Protein AF-A0A8U0U9N8-F1 (afdb_monomer_lite)

Secondary structure (DSSP, 8-state):
--HHHHHHHHHHHHHHHT-GGGGS-GGGGG---HHHHHHHHHHHHHHHHHHHHHHHHHHH-GGG--S-HHHH--S-HHHHHHHH-

Organism: Salvelinus namaycush (NCBI:txid8040)

Structure (mmCIF, N/CA/C/O backbone):
data_AF-A0A8U0U9N8-F1
#
_entry.id   AF-A0A8U0U9N8-F1
#
loop_
_atom_site.group_PDB
_atom_site.id
_atom_site.type_symbol
_atom_site.label_atom_id
_atom_site.label_alt_id
_atom_site.label_comp_id
_atom_site.label_asym_id
_atom_site.label_entity_id
_atom_site.label_seq_id
_atom_site.pdbx_PDB_ins_code
_atom_site.Cartn_x
_atom_site.Cartn_y
_atom_site.Cartn_z
_atom_site.occupancy
_atom_site.B_iso_or_equiv
_atom_site.auth_seq_id
_atom_site.auth_comp_id
_atom_site.auth_asym_id
_atom_site.auth_atom_id
_atom_site.pdbx_PDB_model_num
ATOM 1 N N . MET A 1 1 ? 15.896 9.210 -9.307 1.00 60.00 1 MET A N 1
ATOM 2 C CA . MET A 1 1 ? 15.838 8.238 -8.198 1.00 60.00 1 MET A CA 1
ATOM 3 C C . MET A 1 1 ? 16.467 6.961 -8.713 1.00 60.00 1 MET A C 1
ATOM 5 O O . MET A 1 1 ? 16.107 6.535 -9.803 1.00 60.00 1 MET A O 1
ATOM 9 N N . ASP A 1 2 ? 17.452 6.410 -8.015 1.00 73.88 2 ASP A N 1
ATOM 10 C CA . ASP A 1 2 ? 18.155 5.210 -8.471 1.00 73.88 2 ASP A CA 1
ATOM 11 C C . ASP A 1 2 ? 17.239 3.984 -8.353 1.00 73.88 2 ASP A C 1
ATOM 13 O O . ASP A 1 2 ? 16.526 3.831 -7.356 1.00 73.88 2 ASP A O 1
ATOM 17 N N . SER A 1 3 ? 17.253 3.093 -9.349 1.00 68.81 3 SER A N 1
ATOM 18 C CA . SER A 1 3 ? 16.400 1.891 -9.373 1.00 68.81 3 SER A CA 1
ATOM 19 C C . SER A 1 3 ? 16.592 1.003 -8.134 1.00 68.81 3 SER A C 1
ATOM 21 O O . SER A 1 3 ? 15.655 0.362 -7.664 1.00 68.81 3 SER A O 1
ATOM 23 N N . SER A 1 4 ? 17.796 0.998 -7.560 1.00 72.75 4 SER A N 1
ATOM 24 C CA . SER A 1 4 ? 18.141 0.312 -6.310 1.00 72.75 4 SER A CA 1
ATOM 25 C C . SER A 1 4 ? 17.444 0.916 -5.087 1.00 72.75 4 SER A C 1
ATOM 27 O O . SER A 1 4 ? 16.907 0.173 -4.266 1.00 72.75 4 SER A O 1
ATOM 29 N N . SER A 1 5 ? 17.390 2.246 -4.983 1.00 78.38 5 SER A N 1
ATOM 30 C CA . SER A 1 5 ? 16.685 2.956 -3.906 1.00 78.38 5 SER A CA 1
ATOM 31 C C . SER A 1 5 ? 15.174 2.732 -3.981 1.00 78.38 5 SER A C 1
ATOM 33 O O . SER A 1 5 ? 14.523 2.520 -2.959 1.00 78.38 5 SER A O 1
ATOM 35 N N . LEU A 1 6 ? 14.618 2.703 -5.196 1.00 76.00 6 LEU A N 1
ATOM 36 C CA . LEU A 1 6 ? 13.212 2.370 -5.424 1.00 76.00 6 LEU A CA 1
ATOM 37 C C . LEU A 1 6 ? 12.906 0.919 -5.036 1.00 76.00 6 LEU A C 1
ATOM 39 O O . LEU A 1 6 ? 11.948 0.673 -4.310 1.00 76.00 6 LEU A O 1
ATOM 43 N N . LYS A 1 7 ? 13.750 -0.035 -5.439 1.00 76.62 7 LYS A N 1
ATOM 44 C CA . LYS A 1 7 ? 13.600 -1.447 -5.062 1.00 76.62 7 LYS A CA 1
ATOM 45 C C . LYS A 1 7 ? 13.675 -1.659 -3.547 1.00 76.62 7 LYS A C 1
ATOM 47 O O . LYS A 1 7 ? 12.895 -2.437 -2.997 1.00 76.62 7 LYS A O 1
ATOM 52 N N . ALA A 1 8 ? 14.573 -0.953 -2.860 1.00 79.56 8 ALA A N 1
ATOM 53 C CA . ALA A 1 8 ? 14.663 -0.991 -1.402 1.00 79.56 8 ALA A CA 1
ATOM 54 C C . ALA A 1 8 ? 13.386 -0.445 -0.738 1.00 79.56 8 ALA A C 1
ATOM 56 O O . ALA A 1 8 ? 12.846 -1.091 0.160 1.00 79.56 8 ALA A O 1
ATOM 57 N N . ALA A 1 9 ? 12.859 0.684 -1.227 1.00 79.69 9 ALA A N 1
ATOM 58 C CA . ALA A 1 9 ? 11.597 1.249 -0.750 1.00 79.69 9 ALA A CA 1
ATOM 59 C C . ALA A 1 9 ? 10.410 0.298 -0.991 1.00 79.69 9 ALA A C 1
ATOM 61 O O . ALA A 1 9 ? 9.601 0.080 -0.093 1.00 79.69 9 ALA A O 1
ATOM 62 N N . MET A 1 10 ? 10.338 -0.337 -2.164 1.00 79.50 10 MET A N 1
ATOM 63 C CA . MET A 1 10 ? 9.295 -1.321 -2.481 1.00 79.50 10 MET A CA 1
ATOM 64 C C . MET A 1 10 ? 9.408 -2.583 -1.621 1.00 79.50 10 MET A C 1
ATOM 66 O O . MET A 1 10 ? 8.393 -3.109 -1.184 1.00 79.50 10 MET A O 1
ATOM 70 N N . THR A 1 11 ? 10.622 -3.023 -1.280 1.00 80.31 11 THR A N 1
ATOM 71 C CA . THR A 1 11 ? 10.839 -4.144 -0.346 1.00 80.31 11 THR A CA 1
ATOM 72 C C . THR A 1 11 ? 10.375 -3.800 1.074 1.00 80.31 11 THR A C 1
ATOM 74 O O . THR A 1 11 ? 9.770 -4.630 1.753 1.00 80.31 11 THR A O 1
ATOM 77 N N . GLN A 1 12 ? 10.629 -2.572 1.539 1.00 79.69 12 GLN A N 1
ATOM 78 C CA . GLN A 1 12 ? 10.108 -2.099 2.826 1.00 79.69 12 GLN A CA 1
ATOM 79 C C . GLN A 1 12 ? 8.579 -2.007 2.813 1.00 79.69 12 GLN A C 1
ATOM 81 O O . GLN A 1 12 ? 7.937 -2.404 3.783 1.00 79.69 12 GLN A O 1
ATOM 86 N N . PHE A 1 13 ? 8.000 -1.545 1.705 1.00 80.00 13 PHE A N 1
ATOM 87 C CA . PHE A 1 13 ? 6.555 -1.496 1.526 1.00 80.00 13 PHE A CA 1
ATOM 88 C C . PHE A 1 13 ? 5.924 -2.894 1.501 1.00 80.00 13 PHE A C 1
ATOM 90 O O . PHE A 1 13 ? 4.915 -3.125 2.154 1.00 80.00 13 PHE A O 1
ATOM 97 N N . ASP A 1 14 ? 6.546 -3.862 0.828 1.00 79.12 14 ASP A N 1
ATOM 98 C CA . ASP A 1 14 ? 6.083 -5.254 0.802 1.00 79.12 14 ASP A CA 1
ATOM 99 C C . ASP A 1 14 ? 6.044 -5.873 2.206 1.00 79.12 14 ASP A C 1
ATOM 101 O O . ASP A 1 14 ? 5.077 -6.535 2.597 1.00 79.12 14 ASP A O 1
ATOM 105 N N . ARG A 1 15 ? 7.073 -5.572 3.006 1.00 79.00 15 ARG A N 1
ATOM 106 C CA . ARG A 1 15 ? 7.146 -5.964 4.413 1.00 79.00 15 ARG A CA 1
ATOM 107 C C . ARG A 1 15 ? 6.047 -5.310 5.251 1.00 79.00 15 ARG A C 1
ATOM 109 O O . ARG A 1 15 ? 5.509 -5.969 6.134 1.00 79.00 15 ARG A O 1
ATOM 116 N N . TYR A 1 16 ? 5.701 -4.056 4.962 1.00 76.88 16 TYR A N 1
ATOM 117 C CA . TYR A 1 16 ? 4.565 -3.379 5.587 1.00 76.88 16 TYR A CA 1
ATOM 118 C C . TYR A 1 16 ? 3.231 -4.040 5.214 1.00 76.88 16 TYR A C 1
ATOM 120 O O . TYR A 1 16 ? 2.450 -4.354 6.103 1.00 76.88 16 TYR A O 1
ATOM 128 N N . LEU A 1 17 ? 3.001 -4.349 3.933 1.00 75.31 17 LEU A N 1
ATOM 129 C CA . LEU A 1 17 ? 1.792 -5.059 3.490 1.00 75.31 17 LEU A CA 1
ATOM 130 C C . LEU A 1 17 ? 1.654 -6.449 4.115 1.00 75.31 17 LEU A C 1
ATOM 132 O O . LEU A 1 17 ? 0.546 -6.917 4.342 1.00 75.31 17 LEU A O 1
ATOM 136 N N . SER A 1 18 ? 2.778 -7.104 4.404 1.00 74.56 18 SER A N 1
ATOM 137 C CA . SER A 1 18 ? 2.797 -8.399 5.090 1.00 74.56 18 SER A CA 1
ATOM 138 C C . SER A 1 18 ? 2.528 -8.285 6.597 1.00 74.56 18 SER A C 1
ATOM 140 O O . SER A 1 18 ? 2.291 -9.295 7.257 1.00 74.56 18 SER A O 1
ATOM 142 N N . SER A 1 19 ? 2.637 -7.091 7.186 1.00 69.62 19 SER A N 1
ATOM 143 C CA . SER A 1 19 ? 2.484 -6.861 8.629 1.00 69.62 19 SER A CA 1
ATOM 144 C C . SER A 1 19 ? 2.033 -5.421 8.925 1.00 69.62 19 SER A C 1
ATOM 146 O O . SER A 1 19 ? 2.808 -4.635 9.490 1.00 69.62 19 SER A O 1
ATOM 148 N N . PRO A 1 20 ? 0.784 -5.058 8.580 1.00 64.06 20 PRO A N 1
ATOM 149 C CA . PRO A 1 20 ? 0.257 -3.713 8.813 1.00 64.06 20 PRO A CA 1
ATOM 150 C C . PRO A 1 20 ? 0.156 -3.372 10.311 1.00 64.06 20 PRO A C 1
ATOM 152 O O . PRO A 1 20 ? 0.259 -2.199 10.676 1.00 64.06 20 PRO A O 1
ATOM 155 N N . ASP A 1 21 ? 0.074 -4.384 11.188 1.00 59.88 21 ASP A N 1
ATOM 156 C CA . ASP A 1 21 ? 0.091 -4.255 12.655 1.00 59.88 21 ASP A CA 1
ATOM 157 C C . ASP A 1 21 ? 1.289 -3.463 13.195 1.00 59.88 21 ASP A C 1
ATOM 159 O O . ASP A 1 21 ? 1.193 -2.819 14.239 1.00 59.88 21 ASP A O 1
ATOM 163 N N . THR A 1 22 ? 2.415 -3.450 12.474 1.00 57.78 22 THR A N 1
ATOM 164 C CA . THR A 1 22 ? 3.616 -2.707 12.895 1.00 57.78 22 THR A CA 1
ATOM 165 C C . THR A 1 22 ? 3.461 -1.185 12.837 1.00 57.78 22 THR A C 1
ATOM 167 O O . THR A 1 22 ? 4.262 -0.477 13.447 1.00 57.78 22 THR A O 1
ATOM 170 N N . MET A 1 23 ? 2.433 -0.671 12.153 1.00 59.25 23 MET A N 1
ATOM 171 C CA . MET A 1 23 ? 2.162 0.766 12.027 1.00 59.25 23 MET A CA 1
ATOM 172 C C . MET A 1 23 ? 0.823 1.182 12.646 1.00 59.25 23 MET A C 1
ATOM 174 O O . MET A 1 23 ? 0.417 2.338 12.518 1.00 59.25 23 MET A O 1
ATOM 178 N N . VAL A 1 24 ? 0.128 0.273 13.339 1.00 63.06 24 VAL A N 1
ATOM 179 C CA . VAL A 1 24 ? -1.051 0.649 14.121 1.00 63.06 24 VAL A CA 1
ATOM 180 C C . VAL A 1 24 ? -0.556 1.474 15.298 1.00 63.06 24 VAL A C 1
ATOM 182 O O . VAL A 1 24 ? 0.095 0.971 16.215 1.00 63.06 24 VAL A O 1
ATOM 185 N N . MET A 1 25 ? -0.828 2.779 15.259 1.00 65.12 25 MET A N 1
ATOM 186 C CA . MET A 1 25 ? -0.404 3.664 16.330 1.00 65.12 25 MET A CA 1
ATOM 187 C C . MET A 1 25 ? -1.052 3.171 17.629 1.00 65.12 25 MET A C 1
ATOM 189 O O . MET A 1 25 ? -2.279 3.074 17.682 1.00 65.12 25 MET A O 1
ATOM 193 N N . PRO A 1 26 ? -0.287 2.896 18.702 1.00 65.50 26 PRO A N 1
ATOM 194 C CA . PRO A 1 26 ? -0.869 2.421 19.958 1.00 65.50 26 PRO A CA 1
ATOM 195 C C . PRO A 1 26 ? -1.887 3.424 20.517 1.00 65.50 26 PRO A C 1
ATOM 197 O O . PRO A 1 26 ? -2.801 3.040 21.237 1.00 65.50 26 PRO A O 1
ATOM 200 N N . GLN A 1 27 ? -1.783 4.692 20.099 1.00 62.78 27 GLN A N 1
ATOM 201 C CA . GLN A 1 27 ? -2.732 5.773 20.358 1.00 62.78 27 GLN A CA 1
ATOM 202 C C . GLN A 1 27 ? -4.162 5.464 19.882 1.00 62.78 27 GLN A C 1
ATOM 204 O O . GLN A 1 27 ? -5.125 5.872 20.527 1.00 62.78 27 GLN A O 1
ATOM 209 N N . LEU A 1 28 ? -4.315 4.685 18.804 1.00 64.06 28 LEU A N 1
ATOM 210 C CA . LEU A 1 28 ? -5.621 4.239 18.327 1.00 64.06 28 LEU A CA 1
ATOM 211 C C . LEU A 1 28 ? -6.320 3.362 19.367 1.00 64.06 28 LEU A C 1
ATOM 213 O O . LEU A 1 28 ? -7.536 3.441 19.462 1.00 64.06 28 LEU A O 1
ATOM 217 N N . ASN A 1 29 ? -5.606 2.606 20.213 1.00 64.62 29 ASN A N 1
ATOM 218 C CA . ASN A 1 29 ? -6.243 1.813 21.275 1.00 64.62 29 ASN A CA 1
ATOM 219 C C . ASN A 1 29 ? -7.005 2.673 22.292 1.00 64.62 29 ASN A C 1
ATOM 221 O O . ASN A 1 29 ? -7.989 2.194 22.853 1.00 64.62 29 ASN A O 1
ATOM 225 N N . PHE A 1 30 ? -6.622 3.941 22.469 1.00 68.12 30 PHE A N 1
ATOM 226 C CA . PHE A 1 30 ? -7.306 4.875 23.367 1.00 68.12 30 PHE A CA 1
ATOM 227 C C . PHE A 1 30 ? -8.539 5.541 22.743 1.00 68.12 30 PHE A C 1
ATOM 229 O O . PHE A 1 30 ? -9.294 6.208 23.451 1.00 68.12 30 PHE A O 1
ATOM 236 N N . LEU A 1 31 ? -8.790 5.356 21.441 1.00 73.31 31 LEU A N 1
ATOM 237 C CA . LEU A 1 31 ? -10.042 5.803 20.836 1.00 73.31 31 LEU A CA 1
ATOM 238 C C . LEU A 1 31 ? -11.194 4.922 21.337 1.00 73.31 31 LEU A C 1
ATOM 240 O O . LEU A 1 31 ? -11.268 3.725 21.048 1.00 73.31 31 LEU A O 1
ATOM 244 N N . LEU A 1 32 ? -12.111 5.543 22.079 1.00 68.50 32 LEU A N 1
ATOM 245 C CA . LEU A 1 32 ? -13.322 4.911 22.612 1.00 68.50 32 LEU A CA 1
ATOM 246 C C . LEU A 1 32 ? -14.339 4.553 21.519 1.00 68.50 32 LEU A C 1
ATOM 248 O O . LEU A 1 32 ? -15.124 3.626 21.691 1.00 68.50 32 LEU A O 1
ATOM 252 N N . SER A 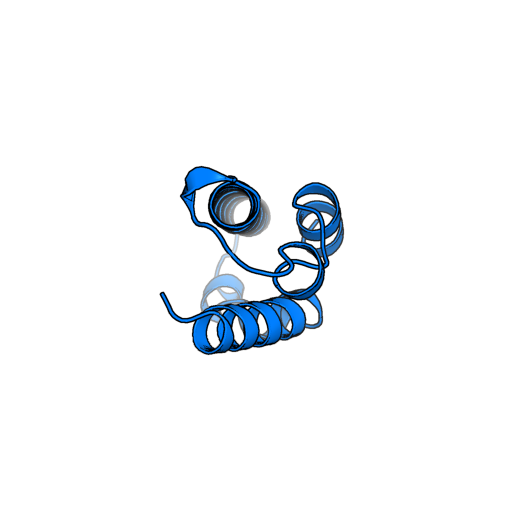1 33 ? -14.327 5.270 20.392 1.00 78.50 33 SER A N 1
ATOM 253 C CA . SER A 1 33 ? -15.268 5.050 19.294 1.00 78.50 33 SER A CA 1
ATOM 254 C C . SER A 1 33 ? -14.667 4.144 18.221 1.00 78.50 33 SER A C 1
ATOM 256 O O . SER A 1 33 ? -13.699 4.520 17.556 1.00 78.50 33 SER A O 1
ATOM 258 N N . ALA A 1 34 ? -15.271 2.969 18.025 1.00 76.00 34 ALA A N 1
ATOM 259 C CA . ALA A 1 34 ? -14.915 2.045 16.946 1.00 76.00 34 ALA A CA 1
ATOM 260 C C . ALA A 1 34 ? -15.086 2.687 15.558 1.00 76.00 34 ALA A C 1
ATOM 262 O O . ALA A 1 34 ? -14.232 2.519 14.700 1.00 76.00 34 ALA A O 1
ATOM 263 N N . ALA A 1 35 ? -16.102 3.539 15.381 1.00 79.19 35 ALA A N 1
ATOM 264 C CA . ALA A 1 35 ? -16.330 4.245 14.120 1.00 79.19 35 ALA A CA 1
ATOM 265 C C . ALA A 1 35 ? -15.169 5.182 13.736 1.00 79.19 35 ALA A C 1
ATOM 267 O O . ALA A 1 35 ? -14.827 5.298 12.565 1.00 79.19 35 ALA A O 1
ATOM 268 N N . ILE A 1 36 ? -14.535 5.835 14.720 1.00 78.75 36 ILE A N 1
ATOM 269 C CA . ILE A 1 36 ? -13.38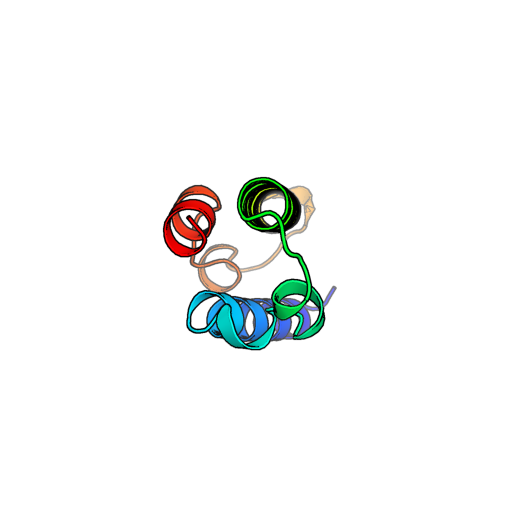0 6.714 14.470 1.00 78.75 36 ILE A CA 1
ATOM 270 C C . ILE A 1 36 ? -12.137 5.877 14.144 1.00 78.75 36 ILE A C 1
ATOM 272 O O . ILE A 1 36 ? -11.365 6.257 13.268 1.00 78.75 36 ILE A O 1
ATOM 276 N N . LYS A 1 37 ? -11.956 4.727 14.810 1.00 76.00 37 LYS A N 1
ATOM 277 C CA . LYS A 1 37 ? -10.881 3.773 14.488 1.00 76.00 37 LYS A CA 1
ATOM 278 C C . LYS A 1 37 ? -10.995 3.290 13.042 1.00 76.00 37 LYS A C 1
ATOM 280 O O . LYS A 1 37 ? -10.023 3.412 12.302 1.00 76.00 37 LYS A O 1
ATOM 285 N N . ASP A 1 38 ? -12.182 2.844 12.638 1.00 78.50 38 ASP A N 1
ATOM 286 C CA . ASP A 1 38 ? -12.445 2.374 11.274 1.00 78.50 38 ASP A CA 1
ATOM 287 C C . ASP A 1 38 ? -12.265 3.496 10.248 1.00 78.50 38 ASP A C 1
ATOM 289 O O . ASP A 1 38 ? -11.666 3.291 9.195 1.00 78.50 38 ASP A O 1
ATOM 293 N N . GLN A 1 39 ? -12.718 4.714 10.563 1.00 81.88 39 GLN A N 1
ATOM 294 C CA . GLN A 1 39 ? -12.542 5.861 9.677 1.00 81.88 39 GLN A CA 1
ATOM 295 C C . GLN A 1 39 ? -11.061 6.209 9.477 1.00 81.88 39 GLN A C 1
ATOM 297 O O . GLN A 1 39 ? -10.641 6.431 8.342 1.00 81.88 39 GLN A O 1
ATOM 302 N N . ILE A 1 40 ? -10.264 6.239 10.550 1.00 80.62 40 ILE A N 1
ATOM 303 C CA . ILE A 1 40 ? -8.823 6.512 10.459 1.00 80.62 40 ILE A CA 1
ATOM 304 C C . ILE A 1 40 ? -8.117 5.399 9.686 1.00 80.62 40 ILE A C 1
ATOM 306 O O . ILE A 1 40 ? -7.250 5.695 8.862 1.00 80.62 40 ILE A O 1
ATOM 310 N N . PHE A 1 41 ? -8.493 4.140 9.917 1.00 78.56 41 PHE A N 1
ATOM 311 C CA . PHE A 1 41 ? -7.931 3.005 9.194 1.00 78.56 41 PHE A CA 1
ATOM 312 C C . PHE A 1 41 ? -8.232 3.104 7.695 1.00 78.56 41 PHE A C 1
ATOM 314 O O . PHE A 1 41 ? -7.303 3.129 6.894 1.00 78.56 41 PHE A O 1
ATOM 321 N N . ASN A 1 42 ? -9.497 3.313 7.316 1.00 81.44 42 ASN A N 1
ATOM 322 C CA . ASN A 1 42 ? -9.896 3.486 5.918 1.00 81.44 42 ASN A CA 1
ATOM 323 C C . ASN A 1 42 ? -9.195 4.672 5.246 1.00 81.44 42 ASN A C 1
ATOM 325 O O . ASN A 1 42 ? -8.697 4.538 4.131 1.00 81.44 42 ASN A O 1
ATOM 329 N N . GLN A 1 43 ? -9.116 5.825 5.917 1.00 83.00 43 GLN A N 1
ATOM 330 C CA . GLN A 1 43 ? -8.424 6.998 5.374 1.00 83.00 43 GLN A CA 1
ATOM 331 C C . GLN A 1 43 ? -6.923 6.752 5.197 1.00 83.00 43 GLN A C 1
ATOM 333 O O . GLN A 1 43 ? -6.342 7.174 4.197 1.00 83.00 43 GLN A O 1
ATOM 338 N N . SER A 1 44 ? -6.296 6.054 6.144 1.00 79.50 44 SER A N 1
ATOM 339 C CA . SER A 1 44 ? -4.874 5.711 6.071 1.00 79.50 44 SER A CA 1
ATOM 340 C C . SER A 1 44 ? -4.610 4.727 4.931 1.00 79.50 44 SER A C 1
ATOM 342 O O . SER A 1 44 ? -3.714 4.957 4.120 1.00 79.50 44 SER A O 1
ATOM 344 N N . THR A 1 45 ? -5.434 3.683 4.812 1.00 79.75 45 THR A N 1
ATOM 345 C CA . THR A 1 45 ? -5.368 2.703 3.724 1.00 79.75 45 THR A CA 1
ATOM 346 C C . THR A 1 45 ? -5.568 3.365 2.362 1.00 79.75 45 THR A C 1
ATOM 348 O O . THR A 1 45 ? -4.795 3.105 1.438 1.00 79.75 45 THR A O 1
ATOM 351 N N . GLU A 1 46 ? -6.544 4.268 2.224 1.00 84.12 46 GLU A N 1
ATOM 352 C CA . GLU A 1 46 ? -6.780 4.996 0.971 1.00 84.12 46 GLU A CA 1
ATOM 353 C C . GLU A 1 46 ? -5.578 5.871 0.589 1.00 84.12 46 GLU A C 1
ATOM 355 O O . GLU A 1 46 ? -5.150 5.868 -0.569 1.00 84.12 46 GLU A O 1
ATOM 360 N N . LEU A 1 47 ? -4.989 6.577 1.558 1.00 84.94 47 LEU A N 1
ATOM 361 C CA . LEU A 1 47 ? -3.819 7.422 1.331 1.00 84.94 47 LEU A CA 1
ATOM 362 C C . LEU A 1 47 ? -2.608 6.598 0.875 1.00 84.94 47 LEU A C 1
ATOM 364 O O . LEU 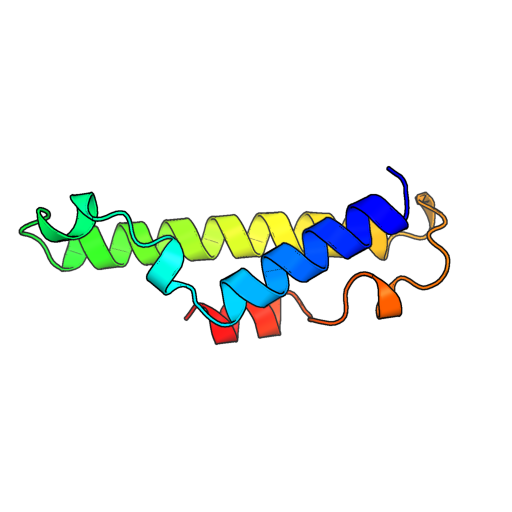A 1 47 ? -1.927 6.982 -0.078 1.00 84.94 47 LEU A O 1
ATOM 368 N N . VAL A 1 48 ? -2.381 5.440 1.500 1.00 82.75 48 VAL A N 1
ATOM 369 C CA . VAL A 1 48 ? -1.328 4.495 1.103 1.00 82.75 48 VAL A CA 1
ATOM 370 C C . VAL A 1 48 ? -1.573 3.955 -0.309 1.00 82.75 48 VAL A C 1
ATOM 372 O O . VAL A 1 48 ? -0.653 3.950 -1.129 1.00 82.75 48 VAL A O 1
ATOM 375 N N . CYS A 1 49 ? -2.807 3.557 -0.631 1.00 82.81 49 CYS A N 1
ATOM 376 C CA . CYS A 1 49 ? -3.163 3.061 -1.962 1.00 82.81 49 CYS A CA 1
ATOM 377 C C . CYS A 1 49 ? -2.972 4.128 -3.045 1.00 82.81 49 CYS A C 1
ATOM 379 O O . CYS A 1 49 ? -2.439 3.829 -4.116 1.00 82.81 49 CYS A O 1
ATOM 381 N N . ARG A 1 50 ? -3.367 5.379 -2.772 1.00 84.19 50 ARG A N 1
ATOM 382 C CA . ARG A 1 50 ? -3.189 6.498 -3.706 1.00 84.19 50 ARG A CA 1
ATOM 383 C C . ARG A 1 50 ? -1.708 6.776 -3.953 1.00 84.19 50 ARG A C 1
ATOM 385 O O . ARG A 1 50 ? -1.298 6.800 -5.110 1.00 84.19 50 ARG A O 1
ATOM 392 N N . ALA A 1 51 ? -0.911 6.902 -2.892 1.00 84.62 51 ALA A N 1
ATOM 393 C CA . ALA A 1 51 ? 0.528 7.129 -3.011 1.00 84.62 51 ALA A CA 1
ATOM 394 C C . ALA A 1 51 ? 1.218 5.993 -3.786 1.00 84.62 51 ALA A C 1
ATOM 396 O O . ALA A 1 51 ? 2.043 6.246 -4.665 1.00 84.62 51 ALA A O 1
ATOM 397 N N . TYR A 1 52 ? 0.840 4.737 -3.524 1.00 83.81 52 TYR A N 1
ATOM 398 C CA . TYR A 1 52 ? 1.354 3.593 -4.275 1.00 83.81 52 TYR A CA 1
ATOM 399 C C . TYR A 1 52 ? 0.956 3.641 -5.753 1.00 83.81 52 TYR A C 1
ATOM 401 O O . TYR A 1 52 ? 1.786 3.369 -6.615 1.00 83.81 52 TYR A O 1
ATOM 409 N N . GLY A 1 53 ? -0.284 4.023 -6.066 1.00 82.50 53 GLY A N 1
ATOM 410 C CA . GLY A 1 53 ? -0.750 4.195 -7.443 1.00 82.50 53 GLY A CA 1
ATOM 411 C C . GLY A 1 53 ? 0.028 5.270 -8.208 1.00 82.50 53 GLY A C 1
ATOM 412 O O . GLY A 1 53 ? 0.366 5.069 -9.377 1.00 82.50 53 GLY A O 1
ATOM 413 N N . GLU A 1 54 ? 0.376 6.377 -7.551 1.00 83.75 54 GLU A N 1
ATOM 414 C CA . GLU A 1 54 ? 1.226 7.421 -8.135 1.00 83.75 54 GLU A CA 1
ATOM 415 C C . GLU A 1 54 ? 2.643 6.907 -8.407 1.00 83.75 54 GLU A C 1
ATOM 417 O O . GLU A 1 54 ? 3.167 7.114 -9.503 1.00 83.75 54 GLU A O 1
ATOM 422 N N . VAL A 1 55 ? 3.239 6.165 -7.466 1.00 81.81 55 VAL A N 1
ATOM 423 C CA . VAL A 1 55 ? 4.551 5.525 -7.660 1.00 81.81 55 VAL A CA 1
ATOM 424 C C . VAL A 1 55 ? 4.493 4.490 -8.785 1.00 81.81 55 VAL A C 1
ATOM 426 O O . VAL A 1 55 ? 5.332 4.527 -9.681 1.00 81.81 55 VAL A O 1
ATOM 429 N N . TYR A 1 56 ? 3.485 3.615 -8.801 1.00 80.88 56 TYR A N 1
ATOM 430 C CA . TYR A 1 56 ? 3.274 2.620 -9.856 1.00 80.88 56 TYR A CA 1
ATOM 431 C C . TYR A 1 56 ? 3.174 3.290 -11.230 1.00 80.88 56 TYR A C 1
ATOM 433 O O . TYR A 1 56 ? 3.849 2.884 -12.176 1.00 80.88 56 TYR A O 1
ATOM 441 N N . THR A 1 57 ? 2.392 4.367 -11.335 1.00 80.81 57 THR A N 1
ATOM 442 C CA . THR A 1 57 ? 2.222 5.121 -12.584 1.00 80.81 57 THR A CA 1
ATOM 443 C C . THR A 1 57 ? 3.522 5.805 -12.995 1.00 80.81 57 THR A C 1
ATOM 445 O O . THR A 1 57 ? 3.905 5.747 -14.161 1.00 80.81 57 THR A O 1
ATOM 448 N N . ALA A 1 58 ? 4.245 6.407 -12.049 1.00 79.31 58 ALA A N 1
ATOM 449 C CA . ALA A 1 58 ? 5.526 7.048 -12.315 1.00 79.31 58 ALA A CA 1
ATOM 450 C C . ALA A 1 58 ? 6.591 6.043 -12.782 1.00 79.31 58 ALA A C 1
ATOM 452 O O . ALA A 1 58 ? 7.351 6.350 -13.698 1.00 79.31 58 ALA A O 1
ATOM 453 N N . VAL A 1 59 ? 6.638 4.843 -12.201 1.00 75.94 59 VAL A N 1
ATOM 454 C CA . VAL A 1 59 ? 7.619 3.805 -12.558 1.00 75.94 59 VAL A CA 1
ATOM 455 C C . VAL A 1 59 ? 7.279 3.135 -13.887 1.00 75.94 59 VAL A C 1
ATOM 457 O O . VAL A 1 59 ? 8.170 2.897 -14.697 1.00 75.94 59 VAL A O 1
ATOM 460 N N . THR A 1 60 ? 5.993 2.884 -14.133 1.00 73.25 60 THR A N 1
ATOM 461 C CA . THR A 1 60 ? 5.495 2.300 -15.391 1.00 73.25 60 THR A CA 1
ATOM 462 C C . THR A 1 60 ? 5.499 3.313 -16.539 1.00 73.25 60 THR A C 1
ATOM 464 O O . THR A 1 60 ? 5.427 2.937 -17.708 1.00 73.25 60 THR A O 1
ATOM 467 N N . SER A 1 61 ? 5.596 4.611 -16.232 1.00 74.94 61 SER A N 1
ATOM 468 C CA . SER A 1 61 ? 5.632 5.658 -17.246 1.00 74.94 61 SER A CA 1
ATOM 469 C C . SER A 1 61 ? 6.901 5.548 -18.104 1.00 74.94 61 SER A C 1
ATOM 471 O O . SER A 1 61 ? 8.016 5.614 -17.572 1.00 74.94 61 SER A O 1
ATOM 473 N N . PRO A 1 62 ? 6.768 5.474 -19.443 1.00 65.62 62 PRO A N 1
ATOM 474 C CA . PRO A 1 62 ? 7.910 5.386 -20.353 1.00 65.62 62 PRO A CA 1
ATOM 475 C C . PRO A 1 62 ? 8.809 6.632 -20.294 1.00 65.62 62 PRO A C 1
ATOM 477 O O . PRO A 1 62 ? 9.968 6.573 -20.698 1.00 65.62 62 PRO A O 1
ATOM 480 N N . ALA A 1 63 ? 8.311 7.744 -19.739 1.00 65.69 63 ALA A N 1
ATOM 481 C CA . ALA A 1 63 ? 9.076 8.971 -19.534 1.00 65.69 63 ALA A CA 1
ATOM 482 C C . ALA A 1 63 ? 10.238 8.805 -18.537 1.00 65.69 63 ALA A C 1
ATOM 484 O O . ALA A 1 63 ? 11.249 9.488 -18.669 1.00 65.69 63 ALA A O 1
ATOM 485 N N . ASN A 1 64 ? 10.125 7.891 -17.565 1.00 64.38 64 ASN A N 1
ATOM 486 C CA . ASN A 1 64 ? 11.152 7.703 -16.538 1.00 64.38 64 ASN A CA 1
ATOM 487 C C . ASN A 1 64 ? 12.222 6.659 -16.903 1.00 64.38 64 ASN A C 1
ATOM 489 O O . ASN A 1 64 ? 13.183 6.497 -16.155 1.00 64.38 64 ASN A O 1
ATOM 493 N N . SER A 1 65 ? 12.096 5.982 -18.055 1.00 62.41 65 SER A N 1
ATOM 494 C CA . SER A 1 65 ? 13.106 5.054 -18.602 1.00 62.41 65 SER A CA 1
ATOM 495 C C . SER A 1 65 ? 13.648 4.016 -17.600 1.00 62.41 65 SER A C 1
ATOM 497 O O . SER A 1 65 ? 14.801 3.586 -17.705 1.00 62.41 65 SER A O 1
ATOM 499 N N . TYR A 1 66 ? 12.839 3.594 -16.622 1.00 66.56 66 TYR A N 1
ATOM 500 C CA . TYR A 1 66 ? 13.236 2.534 -15.701 1.00 66.56 66 TYR A CA 1
ATOM 501 C C . TYR A 1 66 ? 13.342 1.215 -16.475 1.00 66.56 66 TYR A C 1
ATOM 503 O O . TYR A 1 66 ? 12.379 0.747 -17.082 1.00 66.56 66 TYR A O 1
ATOM 511 N N . LYS A 1 67 ? 14.535 0.610 -16.470 1.00 58.34 67 LYS A N 1
ATOM 512 C CA . LYS A 1 67 ? 14.730 -0.754 -16.967 1.00 58.34 67 LYS A CA 1
ATOM 513 C C . LYS A 1 67 ? 14.004 -1.697 -16.006 1.00 58.34 67 LYS A C 1
ATOM 515 O O . LYS A 1 67 ? 14.400 -1.790 -14.851 1.00 58.34 67 LYS A O 1
ATOM 520 N N . GLU A 1 68 ? 12.955 -2.353 -16.501 1.00 63.19 68 GLU A N 1
ATOM 521 C CA . GLU A 1 68 ? 12.168 -3.388 -15.805 1.00 63.19 68 GLU A CA 1
ATOM 522 C C . GLU A 1 68 ? 11.213 -2.863 -14.709 1.00 63.19 68 GLU A C 1
ATOM 524 O O . GLU A 1 68 ? 11.411 -3.136 -13.522 1.00 63.19 68 GLU A O 1
ATOM 529 N N . PRO A 1 69 ? 10.127 -2.154 -15.086 1.00 64.62 69 PRO A N 1
ATOM 530 C CA . PRO A 1 69 ? 9.100 -1.706 -14.136 1.00 64.62 69 PRO A CA 1
ATOM 531 C C . PRO A 1 69 ? 8.455 -2.870 -13.363 1.00 64.62 69 PRO A C 1
ATOM 533 O O . PRO A 1 69 ? 8.133 -2.714 -12.188 1.00 64.62 69 PRO A O 1
ATOM 536 N N . ASP A 1 70 ? 8.364 -4.051 -13.981 1.00 63.31 70 ASP A N 1
ATOM 537 C CA . ASP A 1 70 ? 7.807 -5.280 -13.395 1.00 63.31 70 ASP A CA 1
ATOM 538 C C . ASP A 1 70 ? 8.645 -5.817 -12.212 1.00 63.31 70 ASP A C 1
ATOM 540 O O . ASP A 1 70 ? 8.115 -6.296 -11.214 1.00 63.31 70 ASP A O 1
ATOM 544 N N . ASN A 1 71 ? 9.973 -5.646 -12.265 1.00 65.75 71 ASN A N 1
ATOM 545 C CA . ASN A 1 71 ? 10.900 -6.052 -11.197 1.00 65.75 71 ASN A CA 1
ATOM 546 C C . ASN A 1 71 ? 10.992 -5.006 -10.067 1.00 65.75 71 ASN A C 1
ATOM 548 O O . ASN A 1 71 ? 11.506 -5.286 -8.981 1.00 65.75 71 ASN A O 1
ATOM 552 N N . LEU A 1 72 ? 10.535 -3.778 -10.331 1.00 67.44 72 LEU A N 1
ATOM 553 C CA . LEU A 1 72 ? 10.512 -2.684 -9.361 1.00 67.44 72 LEU A CA 1
ATOM 554 C C . LEU A 1 72 ? 9.193 -2.653 -8.597 1.00 67.44 72 LEU A C 1
ATOM 556 O O . LEU A 1 72 ? 9.211 -2.456 -7.386 1.00 67.44 72 LEU A O 1
ATOM 560 N N . VAL A 1 73 ? 8.069 -2.866 -9.284 1.00 71.69 73 VAL A N 1
ATOM 561 C CA . VAL A 1 73 ? 6.732 -2.764 -8.697 1.00 71.69 73 VAL A CA 1
ATOM 562 C C . VAL A 1 73 ? 5.925 -4.031 -9.013 1.00 71.69 73 VAL A C 1
ATOM 564 O O . VAL A 1 73 ? 5.135 -4.045 -9.954 1.00 71.69 73 VAL A O 1
ATOM 567 N N . PRO A 1 74 ? 6.112 -5.111 -8.231 1.00 68.94 74 PRO A N 1
ATOM 568 C CA . PRO A 1 74 ? 5.539 -6.422 -8.544 1.00 68.94 74 PRO A CA 1
ATOM 569 C C . PRO A 1 74 ? 4.042 -6.552 -8.218 1.00 68.94 74 PRO A C 1
ATOM 571 O O . PRO A 1 74 ? 3.405 -7.507 -8.655 1.00 68.94 74 PRO A O 1
ATOM 574 N N . ARG A 1 75 ? 3.465 -5.637 -7.425 1.00 73.75 75 ARG A N 1
ATOM 575 C CA . ARG A 1 75 ? 2.047 -5.673 -7.028 1.00 73.75 75 ARG A CA 1
ATOM 576 C C . ARG A 1 75 ? 1.273 -4.556 -7.719 1.00 73.75 75 ARG A C 1
ATOM 578 O O . ARG A 1 75 ? 1.762 -3.442 -7.879 1.00 73.75 75 ARG A O 1
ATOM 585 N N . SER A 1 76 ? 0.036 -4.841 -8.113 1.00 78.38 76 SER A N 1
ATOM 586 C CA . SER A 1 76 ? -0.866 -3.801 -8.609 1.00 78.38 76 SER A CA 1
ATOM 587 C C . SER A 1 76 ? -1.466 -3.015 -7.435 1.00 78.38 76 SER A C 1
ATOM 589 O O . SER A 1 76 ? -1.673 -3.582 -6.358 1.00 78.38 76 SER A O 1
ATOM 591 N N . PRO A 1 77 ? -1.811 -1.727 -7.612 1.00 76.88 77 PRO A N 1
ATOM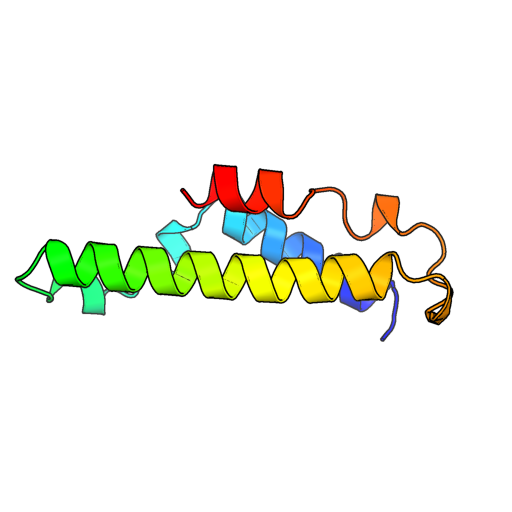 592 C CA . PRO A 1 77 ? -2.477 -0.942 -6.568 1.00 76.88 77 PRO A CA 1
ATOM 593 C C . PRO A 1 77 ? -3.780 -1.589 -6.069 1.00 76.88 77 PRO A C 1
ATOM 595 O O . PRO A 1 77 ? -4.122 -1.463 -4.899 1.00 76.88 77 PRO A O 1
ATOM 598 N N . GLN A 1 78 ? -4.469 -2.351 -6.924 1.00 76.62 78 GLN A N 1
ATOM 599 C CA . GLN A 1 78 ? -5.656 -3.130 -6.556 1.00 76.62 78 GLN A CA 1
ATOM 600 C C . GLN A 1 78 ? -5.322 -4.284 -5.598 1.00 76.62 78 GLN A C 1
ATOM 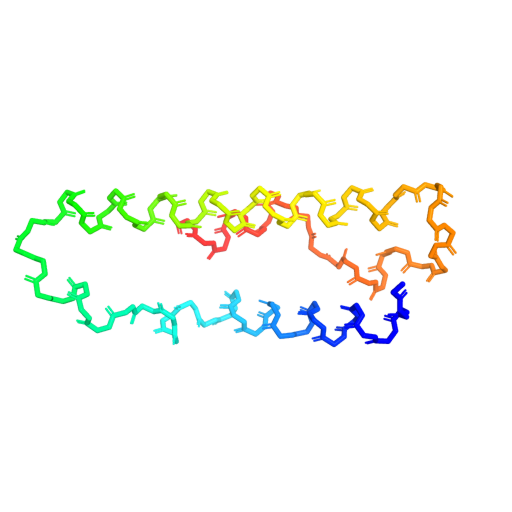602 O O . GLN A 1 78 ? -6.057 -4.522 -4.645 1.00 76.62 78 GLN A O 1
ATOM 607 N N . GLN A 1 79 ? -4.204 -4.988 -5.817 1.00 78.56 79 GLN A N 1
ATOM 608 C CA . GLN A 1 79 ? -3.739 -6.020 -4.886 1.00 78.56 79 GLN A CA 1
ATOM 609 C C . GLN A 1 79 ? -3.301 -5.421 -3.552 1.00 78.56 79 GLN A C 1
ATOM 611 O O . GLN A 1 79 ? -3.601 -5.981 -2.505 1.00 78.56 79 GLN A O 1
ATOM 616 N N . VAL A 1 80 ? -2.623 -4.273 -3.581 1.00 80.50 80 VAL A N 1
ATOM 617 C CA . VAL A 1 80 ? -2.237 -3.537 -2.369 1.00 80.50 80 VAL A CA 1
ATOM 618 C C . VAL A 1 80 ? -3.469 -3.142 -1.558 1.00 80.50 80 VAL A C 1
ATOM 620 O O . VAL A 1 80 ? -3.496 -3.364 -0.352 1.00 80.50 80 VAL A O 1
ATOM 623 N N . GLN A 1 81 ? -4.508 -2.635 -2.224 1.00 77.19 81 GLN A N 1
ATOM 624 C CA . GLN A 1 81 ? -5.779 -2.320 -1.584 1.00 77.19 81 GLN A CA 1
ATOM 625 C C . GLN A 1 81 ? -6.420 -3.560 -0.957 1.00 77.19 81 GLN A C 1
ATOM 627 O O . GLN A 1 81 ? -6.818 -3.504 0.196 1.00 77.19 81 GLN A O 1
ATOM 632 N N . ALA A 1 82 ? -6.463 -4.687 -1.671 1.00 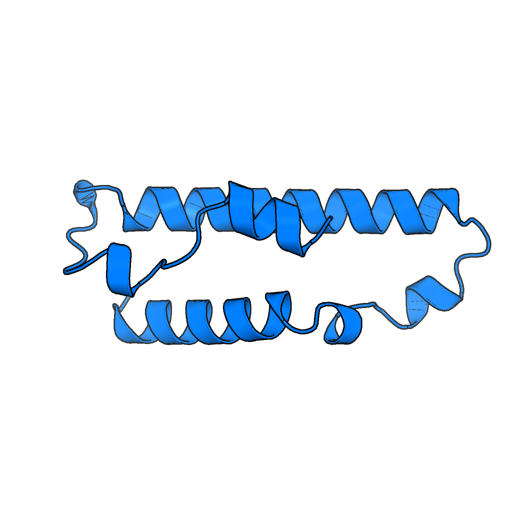78.31 82 ALA A N 1
ATOM 633 C CA . ALA A 1 82 ? -7.027 -5.932 -1.148 1.00 78.31 82 ALA A CA 1
ATOM 634 C C . ALA A 1 82 ? -6.256 -6.502 0.060 1.00 78.31 82 ALA A C 1
ATOM 636 O O . ALA A 1 82 ? -6.851 -7.191 0.879 1.00 78.31 82 ALA A O 1
ATOM 637 N N . LEU A 1 83 ? -4.951 -6.230 0.175 1.00 77.38 83 LEU A N 1
ATOM 638 C CA . LEU A 1 83 ? -4.122 -6.650 1.314 1.00 77.38 83 LEU A CA 1
ATOM 639 C C . LEU A 1 83 ? -4.289 -5.752 2.550 1.00 77.38 83 LEU A C 1
ATOM 641 O O . LEU A 1 83 ? -4.000 -6.191 3.658 1.00 77.38 83 LEU A O 1
ATOM 645 N N . LEU A 1 84 ? -4.706 -4.500 2.353 1.00 70.56 84 LEU A N 1
ATOM 646 C CA . LEU A 1 84 ? -4.896 -3.503 3.413 1.00 70.56 84 LEU A CA 1
ATOM 647 C C . LEU A 1 84 ? -6.364 -3.354 3.849 1.00 70.56 84 LEU A C 1
ATOM 649 O O . LEU A 1 84 ? -6.647 -2.518 4.710 1.00 70.56 84 LEU A O 1
ATOM 653 N N . SER A 1 85 ? -7.279 -4.091 3.211 1.00 64.44 85 SER A N 1
ATOM 654 C CA . SER A 1 85 ? -8.726 -3.991 3.415 1.00 64.44 85 SER A CA 1
ATOM 655 C C . SER A 1 85 ? -9.264 -4.955 4.461 1.00 64.44 85 SER A C 1
ATOM 657 O O . SER A 1 85 ? -8.638 -6.011 4.696 1.00 64.44 85 SER A O 1
#

Sequence (85 aa):
MDSSSLKAAMTQFDRYLSSPDTMVMPQLNFLLSAAIKDQIFNQSTELVCRAYGEVYTAVTSPANSYKEPDNLVPRSPQQVQALLS

pLDDT: mean 73.98, std 7.52, range [57.78, 84.94]

Foldseek 3Di:
DDLVVLQVVLVVVVVCLVCVVVVPDVVLVPPPDPVVSVVVLVVVLVVVLVVLQVVLCVLPDVVNVDDCSCSRHVDDSVVSSVSSD

InterPro domains:
  IPR010490 Conserved oligomeric Golgi complex subunit 6 [PTHR21506] (1-85)
  IPR048369 Conserved Oligomeric Golgi complex subunit 6, C-terminal [PF20653] (1-84)

Radius of gyration: 15.06 Å; chains: 1; bounding box: 34×17×44 Å